Protein AF-A0A832ZV74-F1 (afdb_monomer_lite)

InterPro domains:
  IPR038587 Large ribosomal subunit protein eL40 superfamily [G3DSA:4.10.1060.50] (45-74)

Secondary structure (DSSP, 8-state):
--PPPS-SSSSSSSSSSS------TTGGGGTTS-----EEEEEE--SEEE-TTT--EEETT-SS-TTTSS-SS---SS-B-TTT--BGGGPEE-SSSEEE-TTT--EEEEE-

Foldseek 3Di:
DDDDDPPPPPPPPPPPPPDDPDDDPPPPPPPPPPPPPWDKDFPFAFQWWAQPVPRDIDGLADQAGPPPRHGSADDDDDDADPGSRHHCVLWDDPDPFWIQRNIRRTIMGTDD

Sequence (112 aa):
MLTPHYEDYADSIQQEETRSSEVDEGYQRSRETGRRRLTIEVISGSDDLVCRVCGGLNPVDARVCRTCGKKPYLEGPGARCPVCRAPLVYATRLDEDRLLCGVCFSELQIIR

pLDDT: mean 80.89, std 22.84, range [39.53, 98.62]

Radius of gyration: 26.11 Å; chains: 1; bounding box: 79×39×46 Å

Organism: Caldiarchaeum subterraneum (NCBI:txid311458)

Structure (mmCIF, N/CA/C/O backbone):
data_AF-A0A832ZV74-F1
#
_entry.id   AF-A0A832ZV74-F1
#
loop_
_atom_site.group_PDB
_atom_site.id
_atom_site.type_symbol
_atom_site.label_atom_id
_atom_site.label_alt_id
_atom_site.label_comp_id
_atom_site.label_asym_id
_atom_site.label_entity_id
_atom_site.label_seq_id
_atom_site.pdbx_PDB_ins_code
_atom_site.Cartn_x
_atom_site.Cartn_y
_atom_site.Cartn_z
_atom_site.occupancy
_atom_site.B_iso_or_equiv
_atom_site.auth_seq_id
_atom_site.auth_comp_id
_atom_site.auth_asym_id
_atom_site.auth_atom_id
_atom_site.pdbx_PDB_model_num
ATOM 1 N N . MET A 1 1 ? 65.665 29.461 -0.541 1.00 50.06 1 MET A N 1
ATOM 2 C CA . MET A 1 1 ? 65.493 28.270 0.315 1.00 50.06 1 MET A CA 1
ATOM 3 C C . MET A 1 1 ? 65.556 28.742 1.750 1.00 50.06 1 MET A C 1
ATOM 5 O O . MET A 1 1 ? 66.572 29.332 2.077 1.00 50.06 1 MET A O 1
ATOM 9 N N . LEU A 1 2 ? 64.468 28.579 2.510 1.00 46.75 2 LEU A N 1
ATOM 10 C CA . LEU A 1 2 ? 64.362 28.582 3.981 1.00 46.75 2 LEU A CA 1
ATOM 11 C C . LEU A 1 2 ? 62.857 28.460 4.295 1.00 46.75 2 LEU A C 1
ATOM 13 O O . LEU A 1 2 ? 62.094 29.394 4.066 1.00 46.75 2 LEU A O 1
ATOM 17 N N . THR A 1 3 ? 62.418 27.266 4.689 1.00 48.12 3 THR A N 1
ATOM 18 C CA . THR A 1 3 ? 61.039 26.960 5.104 1.00 48.12 3 THR A CA 1
ATOM 19 C C . THR A 1 3 ? 60.848 27.342 6.575 1.00 48.12 3 THR A C 1
ATOM 21 O O . THR A 1 3 ? 61.688 26.938 7.381 1.00 48.12 3 THR A O 1
ATOM 24 N N . PRO A 1 4 ? 59.782 28.061 6.968 1.00 48.50 4 PRO A N 1
ATOM 25 C CA . PRO A 1 4 ? 59.486 28.276 8.381 1.00 48.50 4 PRO A CA 1
ATOM 26 C C . PRO A 1 4 ? 58.893 27.016 9.030 1.00 48.50 4 PRO A C 1
ATOM 28 O O . PRO A 1 4 ? 58.132 26.281 8.402 1.00 48.50 4 PRO A O 1
ATOM 31 N N . HIS A 1 5 ? 59.304 26.800 10.279 1.00 44.78 5 HIS A N 1
ATOM 32 C CA . HIS A 1 5 ? 59.112 25.632 11.140 1.00 44.78 5 HIS A CA 1
ATOM 33 C C . HIS A 1 5 ? 57.652 25.209 11.378 1.00 44.78 5 HIS A C 1
ATOM 35 O O . HIS A 1 5 ? 56.768 26.023 11.628 1.00 44.78 5 HIS A O 1
ATOM 41 N N . TYR A 1 6 ? 57.453 23.892 11.368 1.00 52.88 6 TYR A N 1
ATOM 42 C CA . TYR A 1 6 ? 56.202 23.154 11.545 1.00 52.88 6 TYR A CA 1
ATOM 43 C C . TYR A 1 6 ? 55.962 22.807 13.030 1.00 52.88 6 TYR A C 1
ATOM 45 O O . TYR A 1 6 ? 55.833 21.636 13.365 1.00 52.88 6 TYR A O 1
ATOM 53 N N . GLU A 1 7 ? 55.985 23.782 13.948 1.00 48.56 7 GLU A N 1
ATOM 54 C CA . GLU A 1 7 ? 55.909 23.473 15.397 1.00 48.56 7 GLU A CA 1
ATOM 55 C C . GLU A 1 7 ? 54.927 24.329 16.220 1.00 48.56 7 GLU A C 1
ATOM 57 O O . GLU A 1 7 ? 54.717 24.030 17.388 1.00 48.56 7 GLU A O 1
ATOM 62 N N . ASP A 1 8 ? 54.209 25.285 15.622 1.00 42.75 8 ASP A N 1
ATOM 63 C CA . ASP A 1 8 ? 53.250 26.143 16.356 1.00 42.75 8 ASP A CA 1
ATOM 64 C C . ASP A 1 8 ? 51.771 25.687 16.285 1.00 42.75 8 ASP A C 1
ATOM 66 O O . ASP A 1 8 ? 50.868 26.404 16.713 1.00 42.75 8 ASP A O 1
ATOM 70 N N . TYR A 1 9 ? 51.475 24.487 15.767 1.00 49.28 9 TYR A N 1
ATOM 71 C CA . TYR A 1 9 ? 50.092 23.981 15.618 1.00 49.28 9 TYR A CA 1
ATOM 72 C C . TYR A 1 9 ? 49.668 22.981 16.713 1.00 49.28 9 TYR A C 1
ATOM 74 O O . TYR A 1 9 ? 48.834 22.112 16.472 1.00 49.28 9 TYR A O 1
ATOM 82 N N . ALA A 1 10 ? 50.260 23.055 17.909 1.00 48.22 10 ALA A N 1
ATOM 83 C CA . ALA A 1 10 ? 50.015 22.078 18.979 1.00 48.22 10 ALA A CA 1
ATOM 84 C C . ALA A 1 10 ? 49.315 22.637 20.232 1.00 48.22 10 ALA A C 1
ATOM 86 O O . ALA A 1 10 ? 48.967 21.850 21.105 1.00 48.22 10 ALA A O 1
ATOM 87 N N . ASP A 1 11 ? 49.039 23.945 20.308 1.00 45.31 11 ASP A N 1
ATOM 88 C CA . ASP A 1 11 ? 48.566 24.586 21.553 1.00 45.31 11 ASP 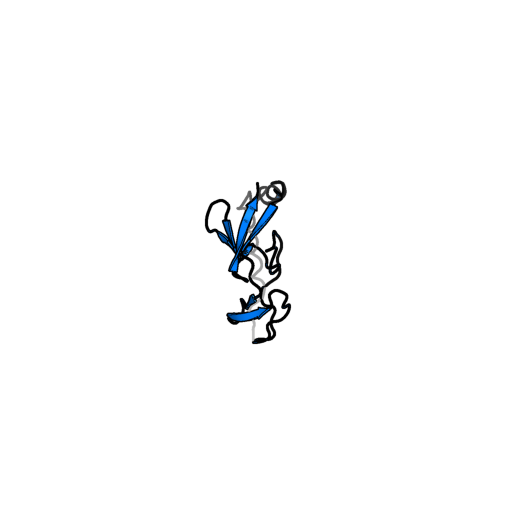A CA 1
ATOM 89 C C . ASP A 1 11 ? 47.127 25.141 21.502 1.00 45.31 11 ASP A C 1
ATOM 91 O O . ASP A 1 11 ? 46.710 25.932 22.344 1.00 45.31 11 ASP A O 1
ATOM 95 N N . SER A 1 12 ? 46.320 24.714 20.523 1.00 42.41 12 SER A N 1
ATOM 96 C CA . SER A 1 12 ? 44.907 25.132 20.390 1.00 42.41 12 SER A CA 1
ATOM 97 C C . SER A 1 12 ? 43.878 23.995 20.493 1.00 42.41 12 SER A C 1
ATOM 99 O O . SER A 1 12 ? 42.685 24.237 20.344 1.00 42.41 12 SER A O 1
ATOM 101 N N . ILE A 1 13 ? 44.300 22.766 20.823 1.00 49.47 13 ILE A N 1
ATOM 102 C CA . ILE A 1 13 ? 43.427 21.572 20.908 1.00 49.47 13 ILE A CA 1
ATOM 103 C C . ILE A 1 13 ? 43.027 21.238 22.371 1.00 49.47 13 ILE A C 1
ATOM 105 O O . ILE A 1 13 ? 42.615 20.124 22.659 1.00 49.47 13 ILE A O 1
ATOM 109 N N . GLN A 1 14 ? 43.156 22.158 23.339 1.00 46.91 14 GLN A N 1
ATOM 110 C CA . GLN A 1 14 ? 42.945 21.830 24.770 1.00 46.91 14 GLN A CA 1
ATOM 111 C C . GLN A 1 14 ? 41.841 22.609 25.514 1.00 46.91 14 GLN A C 1
ATOM 113 O O . GLN A 1 14 ? 41.758 22.497 26.734 1.00 46.91 14 GLN A O 1
ATOM 118 N N . GLN A 1 15 ? 40.956 23.373 24.856 1.00 47.84 15 GLN A N 1
ATOM 119 C CA . GLN A 1 15 ? 39.942 24.176 25.583 1.00 47.84 15 GLN A CA 1
ATOM 120 C C . GLN A 1 15 ? 38.487 24.079 25.088 1.00 47.84 15 GLN A C 1
ATOM 122 O O . GLN A 1 15 ? 37.692 24.972 25.366 1.00 47.84 15 GLN A O 1
ATOM 127 N N . GLU A 1 16 ? 38.082 22.977 24.450 1.00 42.22 16 GLU A N 1
ATOM 128 C CA . GLU A 1 16 ? 36.660 22.736 24.114 1.00 42.22 16 GLU A CA 1
ATOM 129 C C . GLU A 1 16 ? 36.081 21.421 24.679 1.00 42.22 16 GLU A C 1
ATOM 131 O O . GLU A 1 16 ? 34.986 21.013 24.308 1.00 42.22 16 GLU A O 1
ATOM 136 N N . GLU A 1 17 ? 36.755 20.764 25.630 1.00 44.81 17 GLU A N 1
ATOM 137 C CA . GLU A 1 17 ? 36.286 19.491 26.220 1.00 44.81 17 GLU A CA 1
ATOM 138 C C . GLU A 1 17 ? 35.521 19.629 27.552 1.00 44.81 17 GLU A C 1
ATOM 140 O O . GLU A 1 17 ? 35.274 18.642 28.241 1.00 44.81 17 GLU A O 1
ATOM 145 N N . THR A 1 18 ? 35.089 20.833 27.942 1.00 43.72 18 THR A N 1
ATOM 146 C CA . THR A 1 18 ? 34.431 21.048 29.249 1.00 43.72 18 THR A CA 1
ATOM 147 C C . THR A 1 18 ? 33.160 21.892 29.184 1.00 43.72 18 THR A C 1
ATOM 149 O O . THR A 1 18 ? 32.937 22.756 30.028 1.00 43.72 18 THR A O 1
ATOM 152 N N . ARG A 1 19 ? 32.261 21.653 28.217 1.00 49.19 19 ARG A N 1
ATOM 153 C CA . ARG A 1 19 ? 30.882 22.172 28.331 1.00 49.19 19 ARG A CA 1
ATOM 154 C C . ARG A 1 19 ? 29.880 21.482 27.412 1.00 49.19 19 ARG A C 1
ATOM 156 O O . ARG A 1 19 ? 29.517 22.022 26.377 1.00 49.19 19 ARG A O 1
ATOM 163 N N . SER A 1 20 ? 29.388 20.320 27.828 1.00 44.03 20 SER A N 1
ATOM 164 C CA . SER A 1 20 ? 27.967 19.937 27.727 1.00 44.03 20 SER A CA 1
ATOM 165 C C . SER A 1 20 ? 27.780 18.595 28.422 1.00 44.03 20 SER A C 1
ATOM 167 O O . SER A 1 20 ? 27.878 17.521 27.839 1.00 44.03 20 SER A O 1
ATOM 169 N N . SER A 1 21 ? 27.567 18.706 29.724 1.00 51.28 21 SER A N 1
ATOM 170 C CA . SER A 1 21 ? 26.838 17.749 30.535 1.00 51.28 21 SER A CA 1
ATOM 171 C C . SER A 1 21 ? 25.486 17.399 29.892 1.00 51.28 21 SER A C 1
ATOM 173 O O . SER A 1 21 ? 24.830 18.269 29.324 1.00 51.28 21 SER A O 1
ATOM 175 N N . GLU A 1 22 ? 25.076 16.139 30.070 1.00 55.22 22 GLU A N 1
ATOM 176 C CA . GLU A 1 22 ? 23.684 15.661 30.011 1.00 55.22 22 GLU A CA 1
ATOM 177 C C . GLU A 1 22 ? 23.051 15.519 28.617 1.00 55.22 22 GLU A C 1
ATOM 179 O O . GLU A 1 22 ? 22.161 16.272 28.231 1.00 55.22 22 GLU A O 1
ATOM 184 N N . VAL A 1 23 ? 23.405 14.446 27.902 1.00 48.47 23 VAL A N 1
ATOM 185 C CA . VAL A 1 23 ? 22.522 13.885 26.869 1.00 48.47 23 VAL A CA 1
ATOM 186 C C . VAL A 1 23 ? 22.377 12.368 27.001 1.00 48.47 23 VAL A C 1
ATOM 188 O O . VAL A 1 23 ? 23.256 11.589 26.650 1.00 48.47 23 VAL A O 1
ATOM 191 N N . ASP A 1 24 ? 21.171 12.016 27.450 1.00 44.53 24 ASP A N 1
ATOM 192 C CA . ASP A 1 24 ? 20.317 10.964 26.892 1.00 44.53 24 ASP A CA 1
ATOM 193 C C . ASP A 1 24 ? 20.246 9.592 27.593 1.00 44.53 24 ASP A C 1
ATOM 195 O O . ASP A 1 24 ? 20.312 8.530 26.976 1.00 44.53 24 ASP A O 1
ATOM 199 N N . GLU A 1 25 ? 19.906 9.611 28.888 1.00 43.47 25 GLU A N 1
ATOM 200 C CA . GLU A 1 25 ? 19.198 8.503 29.565 1.00 43.47 25 GLU A CA 1
ATOM 201 C C . GLU A 1 25 ? 17.743 8.297 29.045 1.00 43.47 25 GLU A C 1
ATOM 203 O O . GLU A 1 25 ? 16.967 7.507 29.595 1.00 43.47 25 GLU A O 1
ATOM 208 N N . GLY A 1 26 ? 17.333 9.000 27.979 1.00 39.53 26 GLY A N 1
ATOM 209 C CA . GLY A 1 26 ? 16.019 8.899 27.336 1.00 39.53 26 GLY A CA 1
ATOM 210 C C . GLY A 1 26 ? 15.948 7.857 26.215 1.00 39.53 26 GLY A C 1
ATOM 211 O O . GLY A 1 2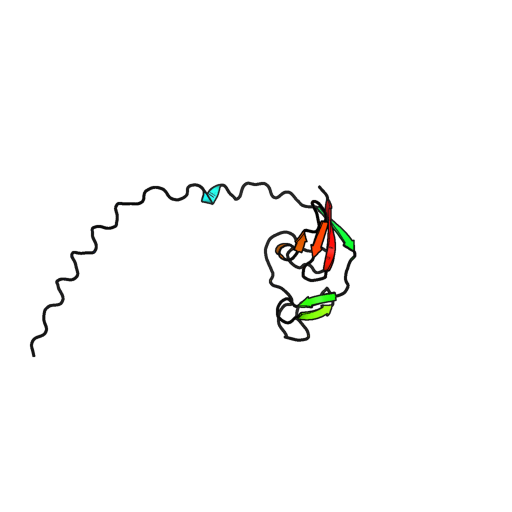6 ? 14.878 7.282 25.987 1.00 39.53 26 GLY A O 1
ATOM 212 N N . TYR A 1 27 ? 17.071 7.531 25.565 1.00 47.31 27 TYR A N 1
ATOM 213 C CA . TYR A 1 27 ? 17.112 6.601 24.427 1.00 47.31 27 TYR A CA 1
ATOM 214 C C . TYR A 1 27 ? 16.616 5.183 24.767 1.00 47.31 27 TYR A C 1
ATOM 216 O O . TYR A 1 27 ? 16.001 4.504 23.939 1.00 47.31 27 TYR A O 1
ATOM 224 N N . GLN A 1 28 ? 16.822 4.730 26.008 1.00 44.72 28 GLN A N 1
ATOM 225 C CA . GLN A 1 28 ? 16.471 3.368 26.425 1.00 44.72 28 GLN A CA 1
ATOM 226 C C . GLN A 1 28 ? 14.985 3.174 26.767 1.00 44.72 28 GLN A C 1
ATOM 228 O O . GLN A 1 28 ? 14.500 2.044 26.756 1.00 44.72 28 GLN A O 1
ATOM 233 N N . ARG A 1 29 ? 14.218 4.250 26.990 1.00 44.75 29 ARG A N 1
ATOM 234 C CA . ARG A 1 29 ? 12.833 4.160 27.497 1.00 44.75 29 ARG A CA 1
ATOM 235 C C . ARG A 1 29 ? 11.780 3.836 26.424 1.00 44.75 29 ARG A C 1
ATOM 237 O O . ARG A 1 29 ? 10.623 3.581 26.742 1.00 44.75 29 ARG A O 1
ATOM 244 N N . SER A 1 30 ? 12.159 3.831 25.145 1.00 50.25 30 SER A N 1
ATOM 245 C CA . SER A 1 30 ? 11.224 3.673 24.017 1.00 50.25 30 SER A CA 1
ATOM 246 C C . SER A 1 30 ? 10.906 2.218 23.640 1.00 50.25 30 SER A C 1
ATOM 248 O O . SER A 1 30 ? 9.928 1.970 22.932 1.00 50.25 30 SER A O 1
ATOM 250 N N . ARG A 1 31 ? 11.687 1.235 24.112 1.00 52.81 31 ARG A N 1
ATOM 251 C CA . ARG A 1 31 ? 11.520 -0.180 23.720 1.00 52.81 31 ARG A CA 1
ATOM 252 C C . ARG A 1 31 ? 10.460 -0.950 24.517 1.00 52.81 31 ARG A C 1
ATOM 254 O O . ARG A 1 31 ? 10.096 -2.048 24.106 1.00 52.81 31 ARG A O 1
ATOM 261 N N . GLU A 1 32 ? 9.938 -0.376 25.599 1.00 48.53 32 GLU A N 1
ATOM 262 C CA . GLU A 1 32 ? 9.021 -1.050 26.536 1.00 48.53 32 GLU A CA 1
ATOM 263 C C . GLU A 1 32 ? 7.562 -0.580 26.446 1.00 48.53 32 GLU A C 1
ATOM 265 O O . GLU A 1 32 ? 6.721 -0.980 27.249 1.00 48.53 32 GLU A O 1
ATOM 270 N N . THR A 1 33 ? 7.199 0.213 25.433 1.00 54.19 33 THR A N 1
ATOM 271 C CA . THR A 1 33 ? 5.778 0.357 25.096 1.00 54.19 33 THR A CA 1
ATOM 272 C C . THR A 1 33 ? 5.341 -0.930 24.404 1.00 54.19 33 THR A C 1
ATOM 274 O O . THR A 1 33 ? 5.665 -1.180 23.244 1.00 54.19 33 THR A O 1
ATOM 277 N N . GLY A 1 34 ? 4.684 -1.812 25.164 1.00 51.66 34 GLY A N 1
ATOM 278 C CA . GLY A 1 34 ? 4.232 -3.118 24.697 1.00 51.66 34 GLY A CA 1
ATOM 279 C C . GLY A 1 34 ? 3.651 -3.031 23.288 1.00 51.66 34 GLY A C 1
ATOM 280 O O . GLY A 1 34 ? 2.758 -2.221 23.031 1.00 51.66 34 GLY A O 1
ATOM 281 N N . ARG A 1 35 ? 4.185 -3.844 22.364 1.00 60.91 35 ARG A N 1
ATOM 282 C CA . ARG A 1 35 ? 3.637 -4.017 21.014 1.00 60.91 35 ARG A CA 1
ATOM 283 C C . ARG A 1 35 ? 2.175 -4.436 21.155 1.00 60.91 35 ARG A C 1
ATOM 285 O O . ARG A 1 35 ? 1.888 -5.628 21.255 1.00 60.91 35 ARG A O 1
ATOM 292 N N . ARG A 1 36 ? 1.253 -3.472 21.179 1.00 67.69 36 ARG A N 1
ATOM 293 C CA . ARG A 1 36 ? -0.175 -3.751 21.062 1.00 67.69 36 ARG A CA 1
ATOM 294 C C . ARG A 1 36 ? -0.333 -4.477 19.736 1.00 67.69 36 ARG A C 1
ATOM 296 O O . ARG A 1 36 ? 0.011 -3.934 18.685 1.00 67.69 36 ARG A O 1
ATOM 303 N N . ARG A 1 37 ? -0.735 -5.747 19.799 1.00 73.88 37 ARG A N 1
ATOM 304 C CA . ARG A 1 37 ? -1.064 -6.513 18.600 1.00 73.88 37 ARG A CA 1
ATOM 305 C C . ARG A 1 37 ? -2.299 -5.849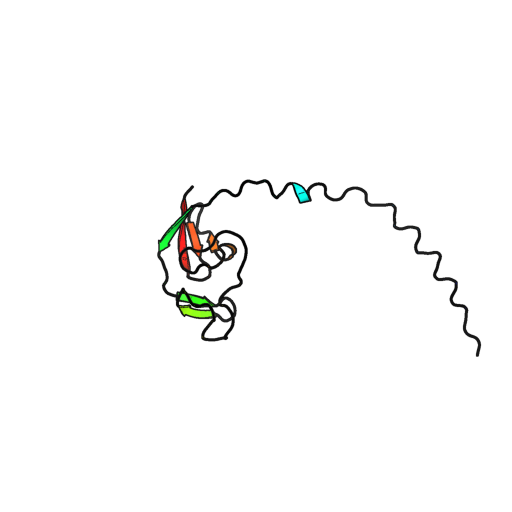 18.011 1.00 73.88 37 ARG A C 1
ATOM 307 O O . ARG A 1 37 ? -3.364 -5.924 18.603 1.00 73.88 37 ARG A O 1
ATOM 314 N N . LEU A 1 38 ? -2.116 -5.147 16.900 1.00 81.00 38 LEU A N 1
ATOM 315 C CA . LEU A 1 38 ? -3.230 -4.658 16.106 1.00 81.00 38 LEU A CA 1
ATOM 316 C C . LEU A 1 38 ? -3.745 -5.839 15.292 1.00 81.00 38 LEU A C 1
ATOM 318 O O . LEU A 1 38 ? -2.979 -6.438 14.531 1.00 81.00 38 LEU A O 1
ATOM 322 N N . THR A 1 39 ? -5.017 -6.168 15.465 1.00 92.12 39 THR A N 1
ATOM 323 C CA . THR A 1 39 ? -5.719 -7.069 14.555 1.00 92.12 39 THR A CA 1
ATOM 324 C C . THR A 1 39 ? -6.240 -6.226 13.397 1.00 92.12 39 THR A C 1
ATOM 326 O O . THR A 1 39 ? -6.740 -5.123 13.609 1.00 92.12 39 THR A O 1
ATOM 329 N N . ILE A 1 40 ? -6.048 -6.696 12.165 1.00 95.06 40 ILE A N 1
ATOM 330 C CA . ILE A 1 40 ? -6.431 -5.957 10.959 1.00 95.06 40 ILE A CA 1
ATOM 331 C C . ILE A 1 40 ? -7.290 -6.856 10.087 1.00 95.06 40 ILE A C 1
ATOM 333 O O . ILE A 1 40 ? -6.846 -7.934 9.691 1.00 95.06 40 ILE A O 1
ATOM 337 N N . GLU A 1 41 ? -8.483 -6.377 9.761 1.00 97.06 41 GLU A N 1
ATOM 338 C CA . GLU A 1 41 ? -9.415 -7.021 8.840 1.00 97.06 41 GLU A CA 1
ATOM 339 C C . GLU A 1 41 ? -9.481 -6.260 7.513 1.00 97.06 41 GLU A C 1
ATOM 341 O O . GLU A 1 41 ? -9.167 -5.069 7.433 1.00 97.06 41 GLU A O 1
ATOM 346 N N . VAL A 1 42 ? -9.850 -6.970 6.447 1.00 98.06 42 VAL A N 1
ATOM 347 C CA . VAL A 1 42 ? -10.005 -6.399 5.104 1.00 98.06 42 VAL A CA 1
ATOM 348 C C . VAL A 1 42 ? -11.470 -6.043 4.901 1.00 98.06 42 VAL A C 1
ATOM 350 O O . VAL A 1 42 ? -12.313 -6.934 4.910 1.00 98.06 42 VAL A O 1
ATOM 353 N N . ILE A 1 43 ? -11.757 -4.759 4.678 1.00 98.19 43 ILE A N 1
ATOM 354 C CA . ILE A 1 43 ? -13.091 -4.296 4.271 1.00 98.19 43 ILE A CA 1
ATOM 355 C C . ILE A 1 43 ? -13.255 -4.523 2.764 1.00 98.19 43 ILE A C 1
ATOM 357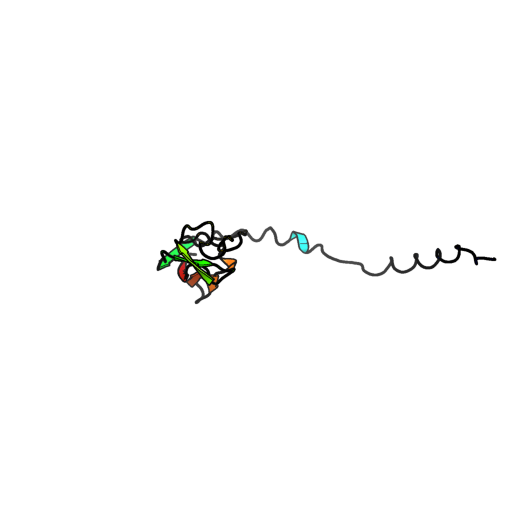 O O . ILE A 1 43 ? -14.243 -5.103 2.319 1.00 98.19 43 ILE A O 1
ATOM 361 N N . SER A 1 44 ? -12.265 -4.094 1.973 1.00 98.31 44 SER A N 1
ATOM 362 C CA . SER A 1 44 ? -12.235 -4.283 0.520 1.00 98.31 44 SER A CA 1
ATOM 363 C C . SER A 1 44 ? -10.818 -4.595 0.031 1.00 98.31 44 SER A C 1
ATOM 365 O O . SER A 1 44 ? -9.846 -3.948 0.425 1.00 98.31 44 SER A O 1
ATOM 367 N N . GLY A 1 45 ? -10.688 -5.629 -0.805 1.00 97.38 45 GLY A N 1
ATOM 368 C CA . GLY A 1 45 ? -9.419 -6.090 -1.374 1.00 97.38 45 GLY A CA 1
ATOM 369 C C . GLY A 1 45 ? -9.199 -5.589 -2.801 1.00 97.38 45 GLY A C 1
ATOM 370 O O . GLY A 1 45 ? -10.154 -5.320 -3.520 1.00 97.38 45 GLY A O 1
ATOM 371 N N . SER A 1 46 ? -7.933 -5.481 -3.204 1.00 97.06 46 SER A N 1
ATOM 372 C CA . SER A 1 46 ? -7.524 -5.214 -4.588 1.00 97.06 46 SER A CA 1
ATOM 373 C C . SER A 1 46 ? -6.670 -6.370 -5.099 1.00 97.06 46 SER A C 1
ATOM 375 O O . SER A 1 46 ? -5.859 -6.910 -4.342 1.00 97.06 46 SER A O 1
ATOM 377 N N . ASP A 1 47 ? -6.808 -6.690 -6.384 1.00 98.19 47 ASP A N 1
ATOM 378 C CA . ASP A 1 47 ? -5.978 -7.678 -7.089 1.00 98.19 47 ASP A CA 1
ATOM 379 C C . ASP A 1 47 ? -4.702 -7.065 -7.690 1.00 98.19 47 ASP A C 1
ATOM 381 O O . ASP A 1 47 ? -3.812 -7.786 -8.150 1.00 98.19 47 ASP A O 1
ATOM 385 N N . ASP A 1 48 ? -4.570 -5.738 -7.618 1.00 98.19 48 ASP A N 1
ATOM 386 C CA . ASP A 1 48 ? -3.433 -4.979 -8.130 1.00 98.19 48 ASP A CA 1
ATOM 387 C C . ASP A 1 48 ? -2.746 -4.141 -7.044 1.00 98.19 48 ASP A C 1
ATOM 389 O O . ASP A 1 48 ? -3.333 -3.718 -6.041 1.00 98.19 48 ASP A O 1
ATOM 393 N N . LEU A 1 49 ? -1.476 -3.833 -7.298 1.00 98.31 49 LEU A N 1
ATOM 394 C CA . LEU A 1 49 ? -0.677 -2.862 -6.569 1.00 98.31 49 LEU A CA 1
ATOM 395 C C . LEU A 1 49 ? -0.021 -1.845 -7.505 1.00 98.31 49 LEU A C 1
ATOM 397 O O . LEU A 1 49 ? 0.308 -2.127 -8.661 1.00 98.31 49 LEU A O 1
ATOM 401 N N . VAL A 1 50 ? 0.233 -0.654 -6.967 1.00 98.50 50 VAL A N 1
ATOM 402 C CA . VAL A 1 50 ? 0.959 0.421 -7.644 1.00 98.50 50 VAL A CA 1
ATOM 403 C C . VAL A 1 50 ? 2.414 0.435 -7.186 1.00 98.50 50 VAL A C 1
ATOM 405 O O . VAL A 1 50 ? 2.725 0.488 -5.994 1.00 98.50 50 VAL A O 1
ATOM 408 N N . CYS A 1 51 ? 3.338 0.421 -8.147 1.00 98.44 51 CYS A N 1
ATOM 409 C CA . CYS A 1 51 ? 4.762 0.577 -7.884 1.00 98.44 51 CYS A CA 1
ATOM 410 C C . CYS A 1 51 ? 5.057 1.988 -7.359 1.00 98.44 51 CYS A C 1
ATOM 412 O O . CYS A 1 51 ? 4.943 2.973 -8.083 1.00 98.44 51 CYS A O 1
ATOM 414 N N . ARG A 1 52 ? 5.553 2.086 -6.128 1.00 97.50 52 ARG A N 1
ATOM 415 C CA . ARG A 1 52 ? 5.954 3.334 -5.462 1.00 97.50 52 ARG A CA 1
ATOM 416 C C . ARG A 1 52 ? 7.182 4.004 -6.086 1.00 97.50 52 ARG A C 1
ATOM 418 O O . ARG A 1 52 ? 7.517 5.112 -5.689 1.00 97.50 52 ARG A O 1
ATOM 425 N N . VAL A 1 53 ? 7.861 3.341 -7.027 1.00 98.06 53 VAL A N 1
ATOM 426 C CA . VAL A 1 53 ? 9.037 3.888 -7.724 1.00 98.06 53 VAL A CA 1
ATOM 427 C C . VAL A 1 53 ? 8.679 4.526 -9.067 1.00 98.06 53 VAL A C 1
ATOM 429 O O . VAL A 1 53 ? 9.288 5.524 -9.432 1.00 98.06 53 VAL A O 1
ATOM 432 N N . CYS A 1 54 ? 7.736 3.952 -9.820 1.00 98.44 54 CYS A N 1
ATOM 433 C CA . CYS A 1 54 ? 7.424 4.407 -11.185 1.00 98.44 54 CYS A CA 1
ATOM 434 C C . CYS A 1 54 ? 5.929 4.577 -11.496 1.00 98.44 54 CYS A C 1
ATOM 436 O O . CYS A 1 54 ? 5.592 4.986 -12.599 1.00 98.44 54 CYS A O 1
ATOM 438 N N . GLY A 1 55 ? 5.031 4.228 -10.572 1.00 98.12 55 GLY A N 1
ATOM 439 C CA . GLY A 1 55 ? 3.579 4.309 -10.766 1.00 98.12 55 GLY A CA 1
ATOM 440 C C . GLY A 1 55 ? 2.948 3.153 -11.552 1.00 98.12 55 GLY A C 1
ATOM 441 O O . GLY A 1 55 ? 1.730 3.109 -11.676 1.00 98.12 55 GLY A O 1
ATOM 442 N N . GLY A 1 56 ? 3.730 2.196 -12.064 1.00 98.38 56 GLY A N 1
ATOM 443 C CA . GLY A 1 56 ? 3.189 1.064 -12.825 1.00 98.38 56 GLY A CA 1
ATOM 444 C C . GLY A 1 56 ? 2.275 0.147 -12.000 1.00 98.38 56 GLY A C 1
ATOM 445 O O . GLY A 1 56 ? 2.585 -0.150 -10.843 1.00 98.38 56 GLY A O 1
ATOM 446 N N . LEU A 1 57 ? 1.195 -0.344 -12.618 1.00 98.38 57 LEU A N 1
ATOM 447 C CA . LEU A 1 57 ? 0.266 -1.336 -12.056 1.00 98.38 57 LEU A CA 1
ATOM 448 C C . LEU A 1 57 ? 0.782 -2.768 -12.253 1.00 98.38 57 LEU A C 1
ATOM 450 O O . LEU A 1 57 ? 1.232 -3.129 -13.350 1.00 98.38 57 LEU A O 1
ATOM 454 N N . ASN A 1 58 ? 0.714 -3.576 -11.196 1.00 98.50 58 ASN A N 1
ATOM 455 C CA . ASN A 1 58 ? 1.187 -4.963 -11.151 1.00 98.50 58 ASN A CA 1
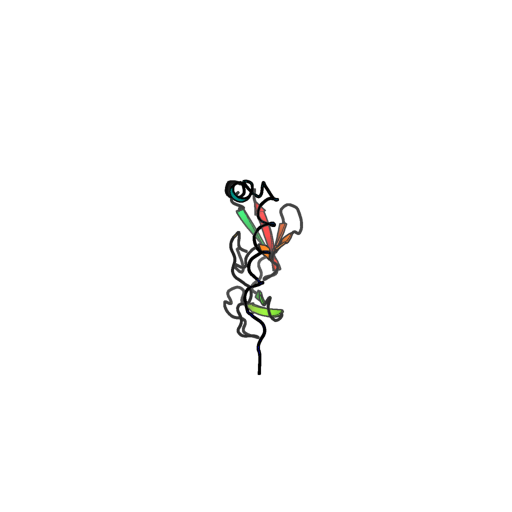ATOM 456 C C . ASN A 1 58 ? 0.221 -5.823 -10.318 1.00 98.50 58 ASN A C 1
ATOM 458 O O . ASN A 1 58 ? -0.397 -5.266 -9.415 1.00 98.50 58 ASN A O 1
ATOM 462 N N . PRO A 1 59 ? 0.186 -7.153 -10.521 1.00 98.19 59 PRO A N 1
ATOM 463 C CA . PRO A 1 59 ? -0.552 -8.062 -9.645 1.00 98.19 59 PRO A CA 1
ATOM 464 C C . PRO A 1 59 ? -0.172 -7.896 -8.168 1.00 98.19 59 PRO A C 1
ATOM 466 O O . PRO A 1 59 ? 0.983 -7.601 -7.844 1.00 98.19 59 PRO A O 1
ATOM 469 N N . VAL A 1 60 ? -1.128 -8.112 -7.267 1.00 97.50 60 VAL A N 1
ATOM 470 C CA . VAL A 1 60 ? -0.993 -7.889 -5.816 1.00 97.50 60 VAL A CA 1
ATOM 471 C C . VAL A 1 60 ? 0.133 -8.688 -5.142 1.00 97.50 60 VAL A C 1
ATOM 473 O O . VAL A 1 60 ? 0.649 -8.292 -4.095 1.00 97.50 60 VAL A O 1
ATOM 476 N N . ASP A 1 61 ? 0.557 -9.801 -5.736 1.00 95.06 61 ASP A N 1
ATOM 477 C CA . ASP A 1 61 ? 1.644 -10.651 -5.249 1.00 95.06 61 ASP A CA 1
ATOM 478 C C . ASP A 1 61 ? 3.002 -10.369 -5.925 1.00 95.06 61 ASP A C 1
ATOM 480 O O . ASP A 1 61 ? 4.016 -10.985 -5.566 1.00 95.06 61 ASP A O 1
ATOM 484 N N . ALA A 1 62 ? 3.057 -9.403 -6.849 1.00 97.06 62 ALA A N 1
ATOM 485 C CA . ALA A 1 62 ? 4.251 -9.079 -7.616 1.00 97.06 62 ALA A CA 1
ATOM 486 C C . ALA A 1 62 ? 5.418 -8.651 -6.711 1.00 97.06 62 ALA A C 1
ATOM 488 O O . ALA A 1 62 ? 5.361 -7.672 -5.965 1.00 97.06 62 ALA A O 1
ATOM 489 N N . ARG A 1 63 ? 6.544 -9.365 -6.827 1.00 96.50 63 ARG A N 1
ATOM 490 C CA . ARG A 1 63 ? 7.803 -9.039 -6.127 1.00 96.50 63 ARG A CA 1
ATOM 491 C C . ARG A 1 63 ? 8.667 -8.027 -6.870 1.00 96.50 63 ARG A C 1
ATOM 493 O O . ARG A 1 63 ? 9.496 -7.358 -6.255 1.00 96.50 63 ARG A O 1
ATOM 500 N N . VAL A 1 64 ? 8.477 -7.932 -8.181 1.00 98.00 64 VAL A N 1
ATOM 501 C CA . VAL A 1 64 ? 9.231 -7.072 -9.093 1.00 98.00 64 VAL A CA 1
ATOM 502 C C . VAL A 1 64 ? 8.237 -6.375 -10.011 1.00 98.00 64 VAL A C 1
ATOM 504 O O . VAL A 1 64 ? 7.316 -7.006 -10.523 1.00 98.00 64 VAL A O 1
ATOM 507 N N . CYS A 1 65 ? 8.406 -5.070 -10.207 1.00 98.56 65 CYS A N 1
ATOM 508 C CA . CYS A 1 65 ? 7.560 -4.303 -11.104 1.00 98.56 65 CYS A CA 1
ATOM 509 C C . CYS A 1 65 ? 7.858 -4.663 -12.564 1.00 98.56 65 CYS A C 1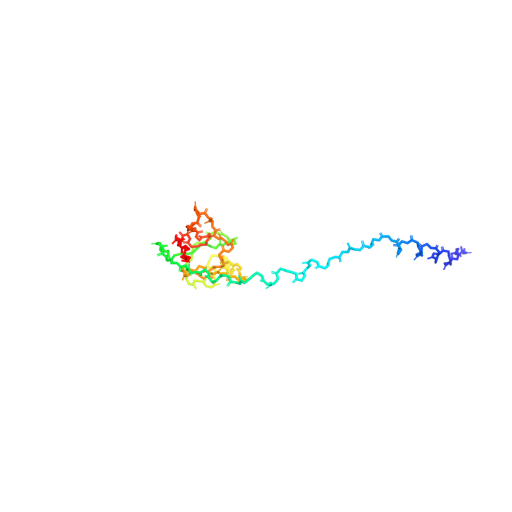
ATOM 511 O O . CYS A 1 65 ? 8.998 -4.526 -13.010 1.00 98.56 65 CYS A O 1
ATOM 513 N N . ARG A 1 66 ? 6.824 -5.034 -13.326 1.00 98.19 66 ARG A N 1
ATOM 514 C CA . ARG A 1 66 ? 6.940 -5.363 -14.758 1.00 98.19 66 ARG A CA 1
ATOM 515 C C . ARG A 1 66 ? 7.355 -4.176 -15.632 1.00 98.19 66 ARG A C 1
ATOM 517 O O . ARG A 1 66 ? 7.841 -4.378 -16.734 1.00 98.19 66 ARG A O 1
ATOM 524 N N . THR A 1 67 ? 7.155 -2.949 -15.147 1.00 98.31 67 THR A N 1
ATOM 525 C CA . THR A 1 67 ? 7.452 -1.716 -15.890 1.00 98.31 67 THR A CA 1
ATOM 526 C C . THR A 1 67 ? 8.891 -1.245 -15.688 1.00 98.31 67 THR A C 1
ATOM 528 O O . THR A 1 67 ? 9.556 -0.904 -16.657 1.00 98.31 67 THR A O 1
ATOM 531 N N . CYS A 1 68 ? 9.386 -1.204 -14.444 1.00 98.56 68 CYS A N 1
ATOM 532 C CA . CYS A 1 68 ? 10.704 -0.624 -14.138 1.00 98.56 68 CYS A CA 1
ATOM 533 C C . CYS A 1 68 ? 11.732 -1.617 -13.580 1.00 98.56 68 CYS A C 1
ATOM 535 O O . CYS A 1 68 ? 12.856 -1.219 -13.278 1.00 98.56 68 CYS A O 1
ATOM 537 N N . GLY A 1 69 ? 11.355 -2.881 -13.367 1.00 98.38 69 GLY A N 1
ATOM 538 C CA . GLY A 1 69 ? 12.244 -3.930 -12.858 1.00 98.38 69 GLY A CA 1
ATOM 539 C C . GLY A 1 69 ? 12.650 -3.794 -11.384 1.00 98.38 69 GLY A C 1
ATOM 540 O O . GLY A 1 69 ? 13.394 -4.628 -10.876 1.00 98.38 69 GLY A O 1
ATOM 541 N N . LYS A 1 70 ? 12.174 -2.770 -10.664 1.00 98.44 70 LYS A N 1
ATOM 542 C CA . LYS A 1 70 ? 12.453 -2.569 -9.229 1.00 98.44 70 LYS A CA 1
ATOM 543 C C . LYS A 1 70 ? 11.362 -3.193 -8.357 1.00 98.44 70 LYS A C 1
ATOM 545 O O . LYS A 1 70 ? 10.256 -3.460 -8.827 1.00 98.44 70 LYS A O 1
ATOM 550 N N . LYS A 1 71 ? 11.642 -3.390 -7.064 1.00 98.06 71 LYS A N 1
ATOM 551 C CA . LYS A 1 71 ? 10.612 -3.794 -6.091 1.00 98.06 71 LYS A CA 1
ATOM 552 C C . LYS A 1 71 ? 9.493 -2.739 -6.038 1.00 98.06 71 LYS A C 1
ATOM 554 O O . LYS A 1 71 ? 9.815 -1.549 -6.001 1.00 98.06 71 LYS A O 1
ATOM 559 N N . PRO A 1 72 ? 8.204 -3.131 -6.015 1.00 98.06 72 PRO A N 1
ATOM 560 C CA . PRO A 1 72 ? 7.107 -2.165 -6.012 1.00 98.06 72 PRO A CA 1
ATOM 561 C C . PRO A 1 72 ? 7.059 -1.247 -4.785 1.00 98.06 72 PRO A C 1
ATOM 563 O O . PRO A 1 72 ? 6.530 -0.148 -4.878 1.00 98.06 72 PRO A O 1
ATOM 566 N N . TYR A 1 73 ? 7.625 -1.661 -3.656 1.00 97.81 73 TYR A N 1
ATOM 567 C CA . TYR A 1 73 ? 7.753 -0.877 -2.427 1.00 97.81 73 TYR A CA 1
ATOM 568 C C . TYR A 1 73 ? 8.981 -1.357 -1.638 1.00 97.81 73 TYR A C 1
ATOM 570 O O . TYR A 1 73 ? 9.532 -2.424 -1.927 1.00 97.81 73 TYR A O 1
ATOM 578 N N . LEU A 1 74 ? 9.427 -0.573 -0.651 1.00 96.56 74 LEU A N 1
ATOM 579 C CA . LEU A 1 74 ? 10.500 -0.996 0.249 1.00 96.56 74 LEU A CA 1
ATOM 580 C C . LEU A 1 74 ? 9.928 -1.829 1.395 1.00 96.56 74 LEU A C 1
ATOM 582 O O . LEU A 1 74 ? 8.849 -1.556 1.919 1.00 96.56 74 LEU A O 1
ATOM 586 N N . GLU A 1 75 ? 10.672 -2.860 1.776 1.00 94.00 75 GLU A N 1
ATOM 587 C CA . GLU A 1 75 ? 10.372 -3.665 2.954 1.00 94.00 75 GLU A CA 1
ATOM 588 C C . GLU A 1 75 ? 10.753 -2.898 4.225 1.00 94.00 75 GLU A C 1
ATOM 590 O O . GLU A 1 75 ? 11.713 -2.129 4.233 1.00 94.00 75 GLU A O 1
ATOM 595 N N . GLY A 1 76 ? 10.020 -3.124 5.313 1.00 89.62 76 GLY A N 1
ATOM 596 C CA . GLY A 1 76 ? 10.267 -2.457 6.586 1.00 89.62 76 GLY A CA 1
ATOM 597 C C . GLY A 1 76 ? 9.657 -3.205 7.771 1.00 89.62 76 GLY A C 1
ATOM 598 O O . GLY A 1 76 ? 8.899 -4.165 7.576 1.00 89.62 76 GLY A O 1
ATOM 599 N N . PRO A 1 77 ? 10.009 -2.804 9.004 1.00 89.75 77 PRO A N 1
ATOM 600 C CA . PRO A 1 77 ? 9.420 -3.361 10.214 1.00 89.75 77 PRO A CA 1
ATOM 601 C C . PRO A 1 77 ? 7.963 -2.905 10.397 1.00 89.75 77 PRO A C 1
ATOM 603 O O . PRO A 1 77 ? 7.506 -1.951 9.770 1.00 89.75 77 PRO A O 1
ATOM 606 N N . GLY A 1 78 ? 7.251 -3.559 11.319 1.00 90.81 78 GLY A N 1
ATOM 607 C CA . GLY A 1 78 ? 5.893 -3.181 11.718 1.00 90.81 78 GLY A CA 1
ATOM 608 C C . GLY A 1 78 ? 4.789 -3.994 11.042 1.00 90.81 78 GLY A C 1
ATOM 609 O O . GLY A 1 78 ? 5.037 -5.040 10.439 1.00 90.81 78 GLY A O 1
ATOM 610 N N . ALA A 1 79 ? 3.550 -3.528 11.207 1.00 93.19 79 ALA A N 1
ATOM 611 C CA . ALA A 1 79 ? 2.368 -4.177 10.654 1.00 93.19 79 ALA A CA 1
ATOM 612 C C . ALA A 1 79 ? 2.336 -4.071 9.120 1.00 93.19 79 ALA A C 1
ATOM 614 O O . ALA A 1 79 ? 2.857 -3.121 8.527 1.00 93.19 79 ALA A O 1
ATOM 615 N N . ARG A 1 80 ? 1.724 -5.063 8.475 1.00 95.81 80 ARG A N 1
ATOM 616 C CA . ARG A 1 80 ? 1.684 -5.207 7.016 1.00 95.81 80 ARG A CA 1
ATOM 617 C C . ARG A 1 80 ? 0.249 -5.272 6.534 1.00 95.81 80 ARG A C 1
ATOM 619 O O . ARG A 1 80 ? -0.617 -5.784 7.234 1.00 95.81 80 ARG A O 1
ATOM 626 N N . CYS A 1 81 ? 0.022 -4.771 5.327 1.00 96.94 81 CYS A N 1
ATOM 627 C CA . CYS A 1 81 ? -1.247 -4.943 4.646 1.00 96.94 81 CYS A CA 1
ATOM 628 C C . CYS A 1 81 ? -1.507 -6.448 4.444 1.00 96.94 81 CYS A C 1
ATOM 630 O O . CYS A 1 81 ? -0.651 -7.119 3.863 1.00 96.94 81 CYS A O 1
ATOM 632 N N . PRO A 1 82 ? -2.651 -6.994 4.883 1.00 96.88 82 PRO A N 1
ATOM 633 C CA . PRO A 1 82 ? -2.965 -8.414 4.700 1.00 96.88 82 PRO A CA 1
ATOM 634 C C . PRO A 1 82 ? -3.178 -8.802 3.226 1.00 96.88 82 PRO A C 1
ATOM 636 O O . PRO A 1 82 ? -3.070 -9.976 2.892 1.00 96.88 82 PRO A O 1
ATOM 639 N N . VAL A 1 83 ? -3.417 -7.822 2.346 1.00 98.31 83 VAL A N 1
ATOM 640 C CA . VAL A 1 83 ? -3.649 -8.021 0.907 1.00 98.31 83 VAL A CA 1
ATOM 641 C C . VAL A 1 83 ? -2.318 -8.062 0.141 1.00 98.31 83 VAL A C 1
ATOM 643 O O . VAL A 1 83 ? -1.868 -9.124 -0.281 1.00 98.31 83 VAL A O 1
ATOM 646 N N . CYS A 1 84 ? -1.609 -6.931 0.042 1.00 97.69 84 CYS A N 1
ATOM 647 C CA . CYS A 1 84 ? -0.361 -6.840 -0.738 1.00 97.69 84 CYS A CA 1
ATOM 648 C C . CYS A 1 84 ? 0.932 -7.050 0.064 1.00 97.69 84 CYS A C 1
ATOM 650 O O . CYS A 1 84 ? 2.022 -7.014 -0.498 1.00 97.69 84 CYS A O 1
ATOM 652 N N . ARG A 1 85 ? 0.854 -7.241 1.388 1.00 96.75 85 ARG A N 1
ATOM 653 C CA . ARG A 1 85 ? 2.004 -7.398 2.311 1.00 96.75 85 ARG A CA 1
ATOM 654 C C . ARG A 1 85 ? 2.918 -6.181 2.451 1.00 96.75 85 ARG A C 1
ATOM 656 O O . ARG A 1 85 ? 3.899 -6.258 3.200 1.00 96.75 85 ARG A O 1
ATOM 663 N N . ALA A 1 86 ? 2.596 -5.063 1.802 1.00 97.19 86 ALA A N 1
ATOM 664 C CA . ALA A 1 86 ? 3.332 -3.819 1.968 1.00 97.19 86 ALA A CA 1
ATOM 665 C C . ALA A 1 86 ? 3.279 -3.330 3.429 1.00 97.19 86 ALA A C 1
ATOM 667 O O . ALA A 1 86 ? 2.246 -3.489 4.092 1.00 97.19 86 ALA A O 1
ATOM 668 N N . PRO A 1 87 ? 4.360 -2.723 3.948 1.00 96.75 87 PRO A N 1
ATOM 669 C CA . PRO A 1 87 ? 4.357 -2.095 5.267 1.00 96.75 87 PRO A CA 1
ATOM 670 C C . PRO A 1 87 ? 3.240 -1.049 5.415 1.00 96.75 87 PRO A C 1
ATOM 672 O O . PRO A 1 87 ? 3.061 -0.192 4.548 1.00 96.75 87 PRO A O 1
ATOM 675 N N . LEU A 1 88 ? 2.517 -1.068 6.539 1.00 96.19 88 LEU A N 1
ATOM 676 C CA . LEU A 1 88 ? 1.420 -0.123 6.799 1.00 96.19 88 LEU A CA 1
ATOM 677 C C . LEU A 1 88 ? 1.882 1.300 7.118 1.00 96.19 88 LEU A C 1
ATOM 679 O O . LEU A 1 88 ? 1.049 2.190 7.218 1.00 96.19 88 LEU A O 1
ATOM 683 N N . VAL A 1 89 ? 3.192 1.551 7.176 1.00 95.25 89 VAL A N 1
ATOM 684 C CA . VAL A 1 89 ? 3.730 2.921 7.135 1.00 95.25 89 VAL A CA 1
ATOM 685 C C . VAL A 1 89 ? 3.329 3.657 5.847 1.00 95.25 89 VAL A C 1
ATOM 687 O O . VAL A 1 89 ? 3.302 4.880 5.822 1.00 95.25 89 VAL A O 1
ATOM 690 N N . TYR A 1 90 ? 2.985 2.923 4.781 1.00 96.38 90 TYR A N 1
ATOM 691 C CA . TYR A 1 90 ? 2.446 3.502 3.551 1.00 96.38 90 TYR A CA 1
ATOM 692 C C . TYR A 1 90 ? 0.937 3.752 3.593 1.00 96.38 90 TYR A C 1
ATOM 694 O O . TYR A 1 90 ? 0.408 4.296 2.629 1.00 96.38 90 TYR A O 1
ATOM 702 N N . ALA A 1 91 ? 0.225 3.310 4.630 1.00 97.25 91 ALA A N 1
ATOM 703 C CA . ALA A 1 91 ? -1.220 3.467 4.696 1.00 97.25 91 ALA A CA 1
ATOM 704 C C . ALA A 1 91 ? -1.616 4.908 5.043 1.00 97.25 91 ALA A C 1
ATOM 706 O O . ALA A 1 91 ? -0.994 5.556 5.883 1.00 97.25 91 ALA A O 1
ATOM 707 N N . THR A 1 92 ? -2.695 5.378 4.425 1.00 98.06 92 THR A N 1
ATOM 708 C CA . THR A 1 92 ? -3.375 6.616 4.806 1.00 98.06 92 THR A CA 1
ATOM 709 C C . THR A 1 92 ? -4.452 6.281 5.825 1.00 98.06 92 THR A C 1
ATOM 711 O O . THR A 1 92 ? -5.215 5.336 5.636 1.00 98.06 92 THR A O 1
ATOM 714 N N . ARG A 1 93 ? -4.539 7.049 6.910 1.00 97.44 93 ARG A N 1
ATOM 715 C CA . ARG A 1 93 ? -5.626 6.911 7.881 1.00 97.44 93 ARG A CA 1
ATOM 716 C C . ARG A 1 93 ? -6.886 7.593 7.345 1.00 97.44 93 ARG A C 1
ATOM 718 O O . ARG A 1 93 ? -6.808 8.758 6.968 1.00 97.44 93 ARG A O 1
ATOM 725 N N . LEU A 1 94 ? -8.003 6.866 7.295 1.00 97.44 94 LEU A N 1
ATOM 726 C CA . LEU A 1 94 ? -9.303 7.400 6.871 1.00 97.44 94 LEU A CA 1
ATOM 727 C C . LEU A 1 94 ? -10.082 7.948 8.072 1.00 97.44 94 LEU A C 1
ATOM 729 O O . LEU A 1 94 ? -10.614 9.050 8.005 1.00 97.44 94 LEU A O 1
ATOM 733 N N . ASP A 1 95 ? -10.090 7.203 9.179 1.00 96.19 95 ASP A N 1
ATOM 734 C CA . ASP A 1 95 ? -10.631 7.620 10.477 1.00 96.19 95 ASP A CA 1
ATOM 735 C C . ASP A 1 95 ? -9.918 6.878 11.630 1.00 96.19 95 ASP A C 1
ATOM 737 O O . ASP A 1 95 ? -8.784 6.414 11.474 1.00 96.19 95 ASP A O 1
ATOM 741 N N . GLU A 1 96 ? -10.521 6.821 12.821 1.00 94.44 96 GLU A N 1
ATOM 742 C CA . GLU A 1 96 ? -9.907 6.206 14.004 1.00 94.44 96 GLU A CA 1
ATOM 743 C C . GLU A 1 96 ? -9.549 4.724 13.792 1.00 94.44 96 GLU A C 1
ATOM 745 O O . GLU A 1 96 ? -8.490 4.269 14.256 1.00 94.44 96 GLU A O 1
ATOM 750 N N . ASP A 1 97 ? -10.380 4.012 13.027 1.00 96.00 97 ASP A N 1
ATOM 751 C CA . ASP A 1 97 ? -10.338 2.557 12.891 1.00 96.00 97 ASP A CA 1
ATOM 752 C C . ASP A 1 97 ? -10.107 2.100 11.453 1.00 96.00 97 ASP A C 1
ATOM 754 O O . ASP A 1 97 ? -9.780 0.936 11.241 1.00 96.00 97 ASP A O 1
ATOM 758 N N . ARG A 1 98 ? -10.217 2.983 10.458 1.00 97.62 98 ARG A N 1
ATOM 759 C CA . ARG A 1 98 ? -10.047 2.624 9.047 1.00 97.62 98 ARG A CA 1
ATOM 760 C C . ARG A 1 98 ? -8.773 3.179 8.436 1.00 97.62 98 ARG A C 1
ATOM 762 O O . ARG A 1 98 ? -8.390 4.337 8.627 1.00 97.62 98 ARG A O 1
ATOM 769 N N . LEU A 1 99 ? -8.124 2.331 7.646 1.00 98.00 99 LEU A N 1
ATOM 770 C CA . LEU A 1 99 ? -6.909 2.629 6.900 1.00 98.00 99 LEU A CA 1
ATOM 771 C C . LEU A 1 99 ? -7.116 2.309 5.419 1.00 98.00 99 LEU A C 1
ATOM 773 O O . LEU A 1 99 ? -7.711 1.296 5.070 1.00 98.00 99 LEU A O 1
ATOM 777 N N . LEU A 1 100 ? -6.524 3.119 4.551 1.00 98.50 100 LEU A N 1
ATOM 778 C CA . LEU A 1 100 ? -6.366 2.826 3.133 1.00 98.50 100 LEU A CA 1
ATOM 779 C C . LEU A 1 100 ? -4.916 2.428 2.868 1.00 98.50 100 LEU A C 1
ATOM 781 O O . LEU A 1 100 ? -3.994 3.200 3.139 1.00 98.50 100 LEU A O 1
ATOM 785 N N . CYS A 1 101 ? -4.676 1.239 2.320 1.00 98.50 101 CYS A N 1
ATOM 786 C CA . CYS A 1 101 ? -3.323 0.835 1.950 1.00 98.50 101 CYS A CA 1
ATOM 787 C C . CYS A 1 101 ? -2.779 1.736 0.828 1.00 98.50 101 CYS A C 1
ATOM 789 O O . CYS A 1 101 ? -3.269 1.683 -0.293 1.00 98.50 101 CYS A O 1
ATOM 791 N N . GLY A 1 102 ? -1.697 2.488 1.054 1.00 97.94 102 GLY A N 1
ATOM 792 C CA . GLY A 1 102 ? -1.113 3.353 0.015 1.00 97.94 102 GLY A CA 1
ATOM 793 C C . GLY A 1 102 ? -0.299 2.628 -1.064 1.00 97.94 102 GLY A C 1
ATOM 794 O O . GLY A 1 102 ? 0.554 3.250 -1.699 1.00 97.94 102 GLY A O 1
ATOM 795 N N . VAL A 1 103 ? -0.499 1.319 -1.233 1.00 98.38 103 VAL A N 1
ATOM 796 C CA . VAL A 1 103 ? 0.177 0.495 -2.249 1.00 98.38 103 VAL A CA 1
ATOM 797 C C . VAL A 1 103 ? -0.834 -0.246 -3.122 1.00 98.38 103 VAL A C 1
ATOM 799 O O . VAL A 1 103 ? -0.768 -0.124 -4.340 1.00 98.38 103 VAL A O 1
ATOM 802 N N . CYS A 1 104 ? -1.774 -0.982 -2.523 1.00 98.56 104 CYS A N 1
ATOM 803 C CA . CYS A 1 104 ? -2.830 -1.702 -3.253 1.00 98.56 104 CYS A CA 1
ATOM 804 C C . CYS A 1 104 ? -4.219 -1.070 -3.118 1.00 98.56 104 CYS A C 1
ATOM 806 O O . CYS A 1 104 ? -5.171 -1.597 -3.670 1.00 98.56 104 CYS A O 1
ATOM 808 N N . PHE A 1 105 ? -4.355 0.037 -2.381 1.00 98.25 105 PHE A N 1
ATOM 809 C CA . PHE A 1 105 ? -5.620 0.755 -2.179 1.00 98.25 105 PHE A CA 1
ATOM 810 C C . PHE A 1 105 ? -6.753 -0.065 -1.542 1.00 98.25 105 PHE A C 1
ATOM 812 O O . PHE A 1 105 ? -7.895 0.372 -1.542 1.00 98.25 105 PHE A O 1
ATOM 819 N N . SER A 1 106 ? -6.446 -1.212 -0.932 1.00 98.62 106 SER A N 1
ATOM 820 C CA . SER A 1 106 ? -7.396 -1.941 -0.087 1.00 98.62 106 SER A CA 1
ATOM 821 C C . SER A 1 106 ? -7.782 -1.135 1.154 1.00 98.62 106 SER A C 1
ATOM 823 O O . SER A 1 106 ? -6.906 -0.546 1.804 1.00 98.62 106 SER A O 1
ATOM 825 N N . GLU A 1 107 ? -9.070 -1.143 1.497 1.00 98.62 107 GLU A N 1
ATOM 826 C CA . GLU A 1 107 ? -9.598 -0.579 2.742 1.00 98.62 107 GLU A CA 1
ATOM 827 C C . GLU A 1 107 ? -9.506 -1.624 3.860 1.00 98.62 107 GLU A C 1
ATOM 829 O O . GLU A 1 107 ? -9.863 -2.793 3.686 1.00 98.62 107 GLU A O 1
ATOM 834 N N . LEU A 1 108 ? -8.987 -1.205 5.010 1.00 98.38 108 LEU A N 1
ATOM 835 C CA . LEU A 1 108 ? -8.648 -2.058 6.143 1.00 98.38 108 LEU A CA 1
ATOM 836 C C . LEU A 1 108 ? -9.279 -1.505 7.421 1.00 98.38 108 LEU A C 1
ATOM 838 O O . LEU A 1 108 ? -9.285 -0.289 7.621 1.00 98.38 108 LEU A O 1
ATOM 842 N N . GLN A 1 109 ? -9.714 -2.391 8.314 1.00 97.75 109 GLN A N 1
ATOM 843 C CA . GLN A 1 109 ? -10.220 -2.041 9.641 1.00 97.75 109 GLN A CA 1
ATOM 844 C C . GLN A 1 109 ? -9.259 -2.507 10.735 1.00 97.75 109 GLN A C 1
ATOM 846 O O . GLN A 1 109 ? -8.769 -3.635 10.707 1.00 97.75 109 GLN A O 1
ATOM 851 N N . ILE A 1 110 ? -8.994 -1.644 11.710 1.00 95.94 110 ILE A N 1
ATOM 852 C CA . ILE A 1 110 ? -8.266 -1.957 12.935 1.00 95.94 110 ILE A CA 1
ATOM 853 C C . ILE A 1 110 ? -9.276 -2.483 13.953 1.00 95.94 110 ILE A C 1
ATOM 855 O O . ILE A 1 110 ? -10.150 -1.744 14.400 1.00 95.94 110 ILE A O 1
ATOM 859 N N . ILE A 1 111 ? -9.113 -3.738 14.356 1.00 93.06 111 ILE A N 1
ATOM 860 C CA . ILE A 1 111 ? -9.888 -4.360 15.430 1.00 93.06 111 ILE A CA 1
ATOM 861 C C . ILE A 1 111 ? -9.075 -4.249 16.725 1.00 93.06 111 ILE A C 1
ATOM 863 O O . ILE A 1 111 ? -7.893 -4.618 16.756 1.00 93.06 111 ILE A O 1
ATOM 867 N N . ARG A 1 112 ? -9.689 -3.681 17.768 1.00 82.25 112 ARG A N 1
ATOM 868 C CA . ARG A 1 112 ? -9.095 -3.474 19.098 1.00 82.25 112 ARG A CA 1
ATOM 869 C C . ARG A 1 112 ? -9.604 -4.494 20.103 1.00 82.25 112 ARG A C 1
ATOM 871 O O . ARG A 1 112 ? -10.778 -4.899 19.979 1.00 82.25 112 ARG A O 1
#